Protein AF-A0A956EFW2-F1 (afdb_monomer)

Radius of gyration: 27.72 Å; Cα contacts (8 Å, |Δi|>4): 327; chains: 1; bounding box: 53×32×87 Å

Foldseek 3Di:
DDPFFQWDPDFDDDPRDTDTQGHQWQPDDPQPQLQFPSWTGHRRNDIGHHGRFADAAQKGFHDDSNDTDPIDGNPPFAFQQPPCVHPTFDGPPQAQQDDLVGGDNPHGHWDKAHDDDPDPQWDDPPRIITGPPVDPDDDPDAWRWDAHPVPRDIDGHDPVRDDDDDDPPPPDD

Secondary structure (DSSP, 8-state):
--SSTTB-S--EEETTEEE-PBPPTT-B---S-TTEEEEEE-SSS-EEEEEPP-EETTEEEEEETTEEEEEEEPTTEE-SSS-TTT---EETT-SS-EETTEE-TTT--BEEESS----TTEEE-SS-EEE--S-----SSS---EE-TTT-PEEPPPTT-------------

pLDDT: mean 77.35, std 23.62, range [22.5, 98.25]

Structure (mmCIF, N/CA/C/O backbone):
data_AF-A0A956EFW2-F1
#
_entry.id   AF-A0A956EFW2-F1
#
loop_
_atom_site.group_PDB
_atom_site.id
_atom_site.type_symbol
_atom_site.label_atom_id
_atom_site.label_alt_id
_atom_site.label_comp_id
_atom_site.label_asym_id
_atom_site.label_entity_id
_atom_site.label_seq_id
_atom_site.pdbx_PDB_ins_code
_atom_site.Cartn_x
_atom_site.Cartn_y
_atom_site.Cartn_z
_atom_site.occupancy
_atom_site.B_iso_or_equiv
_atom_site.auth_seq_id
_atom_site.auth_comp_id
_atom_site.auth_asym_id
_atom_site.auth_atom_id
_atom_site.pdbx_PDB_model_num
ATOM 1 N N . MET A 1 1 ? 17.859 3.924 -38.499 1.00 82.38 1 MET A N 1
ATOM 2 C CA . MET A 1 1 ? 17.380 4.556 -37.250 1.00 82.38 1 MET A CA 1
ATOM 3 C C . MET A 1 1 ? 17.809 3.670 -36.093 1.00 82.38 1 MET A C 1
ATOM 5 O O . MET A 1 1 ? 17.805 2.458 -36.302 1.00 82.38 1 MET A O 1
ATOM 9 N N . PRO A 1 2 ? 18.198 4.232 -34.936 1.00 89.94 2 PRO A N 1
ATOM 10 C CA . PRO A 1 2 ? 18.536 3.438 -33.760 1.00 89.94 2 PRO A CA 1
ATOM 11 C C . PRO A 1 2 ? 17.363 2.530 -33.343 1.00 89.94 2 PRO A C 1
ATOM 13 O O . PRO A 1 2 ? 16.217 2.965 -33.474 1.00 89.94 2 PRO A O 1
ATOM 16 N N . PRO A 1 3 ? 17.615 1.303 -32.849 1.00 91.12 3 PRO A N 1
ATOM 17 C CA . PRO A 1 3 ? 16.551 0.367 -32.467 1.00 91.12 3 PRO A CA 1
ATOM 18 C C . PRO A 1 3 ? 15.681 0.818 -31.284 1.00 91.12 3 PRO A C 1
ATOM 20 O O . PRO A 1 3 ? 14.565 0.332 -31.141 1.00 91.12 3 PRO A O 1
ATOM 23 N N . GLY A 1 4 ? 16.173 1.731 -30.441 1.00 92.25 4 GLY A N 1
ATOM 24 C CA . GLY A 1 4 ? 15.464 2.198 -29.251 1.00 92.25 4 GLY A CA 1
ATOM 25 C C . GLY A 1 4 ? 16.178 3.343 -28.533 1.00 92.25 4 GLY A C 1
ATOM 26 O O . GLY A 1 4 ? 17.236 3.808 -28.965 1.00 92.25 4 GLY A O 1
ATOM 27 N N . THR A 1 5 ? 15.598 3.788 -27.418 1.00 95.00 5 THR A N 1
ATOM 28 C CA . THR A 1 5 ? 16.068 4.924 -26.602 1.00 95.00 5 THR A CA 1
ATOM 29 C C . THR A 1 5 ? 17.435 4.680 -25.954 1.00 95.00 5 THR A C 1
ATOM 31 O O . THR A 1 5 ? 18.162 5.642 -25.694 1.00 95.00 5 THR A O 1
ATOM 34 N N . CYS A 1 6 ? 17.831 3.414 -25.787 1.00 97.44 6 CYS A N 1
ATOM 35 C CA . CYS A 1 6 ? 19.124 2.988 -25.242 1.00 97.44 6 CYS A CA 1
ATOM 36 C C . CYS A 1 6 ? 20.220 2.738 -26.286 1.00 97.44 6 CYS A C 1
ATOM 38 O O . CYS A 1 6 ? 21.212 2.075 -25.995 1.00 97.44 6 CYS A O 1
ATOM 40 N N . TYR A 1 7 ? 20.087 3.307 -27.485 1.00 97.06 7 TYR A N 1
ATOM 41 C CA . TYR A 1 7 ? 21.127 3.295 -28.515 1.00 97.06 7 TYR A CA 1
ATOM 42 C C . TYR A 1 7 ? 21.601 4.714 -28.841 1.00 97.06 7 TYR A C 1
ATOM 44 O O . TYR A 1 7 ? 20.849 5.686 -28.726 1.00 97.06 7 TYR A O 1
ATOM 52 N N . SER A 1 8 ? 22.864 4.850 -29.247 1.00 93.94 8 SER A N 1
ATOM 53 C CA . SER A 1 8 ? 23.412 6.127 -29.712 1.00 93.94 8 SER A CA 1
ATOM 54 C C . SER A 1 8 ? 22.669 6.633 -30.952 1.00 93.94 8 SER A C 1
ATOM 56 O O . SER A 1 8 ? 22.297 5.858 -31.834 1.00 93.94 8 SER A O 1
ATOM 58 N N . ALA A 1 9 ? 22.501 7.954 -31.055 1.00 90.31 9 ALA A N 1
ATOM 59 C CA . ALA A 1 9 ? 21.968 8.589 -32.261 1.00 90.31 9 ALA A CA 1
ATOM 60 C C . ALA A 1 9 ? 22.918 8.440 -33.465 1.00 90.31 9 ALA A C 1
ATOM 62 O O . ALA A 1 9 ? 22.476 8.444 -34.614 1.00 90.31 9 ALA A O 1
ATOM 63 N N . GLN A 1 10 ? 24.219 8.301 -33.200 1.00 90.06 10 GLN A N 1
ATOM 64 C CA . GLN A 1 10 ? 25.250 8.083 -34.208 1.00 90.06 10 GLN A CA 1
ATOM 65 C C . GLN A 1 10 ? 25.561 6.590 -34.293 1.00 90.06 10 GLN A C 1
ATOM 67 O O . GLN A 1 10 ? 25.872 5.958 -33.283 1.00 90.06 10 GLN A O 1
ATOM 72 N N . GLY A 1 11 ? 25.463 6.044 -35.502 1.00 89.69 11 GLY A N 1
ATOM 73 C CA . GLY A 1 11 ? 25.794 4.659 -35.815 1.00 89.69 11 GLY A CA 1
ATOM 74 C C . GLY A 1 11 ? 26.649 4.578 -37.071 1.00 89.69 11 GLY A C 1
ATOM 75 O O . GLY A 1 11 ? 26.699 5.523 -37.861 1.00 89.69 11 GLY A O 1
ATOM 76 N N . GLU A 1 12 ? 27.315 3.449 -37.255 1.00 94.12 12 GLU A N 1
ATOM 77 C CA . GLU A 1 12 ? 28.100 3.167 -38.453 1.00 94.12 12 GLU A CA 1
ATOM 78 C C . GLU A 1 12 ? 27.208 2.497 -39.493 1.00 94.12 12 GLU A C 1
ATOM 80 O O . GLU A 1 12 ? 26.549 1.501 -39.198 1.00 94.12 12 GLU A O 1
ATOM 85 N N . CYS A 1 13 ? 27.169 3.052 -40.705 1.00 93.81 13 CYS A N 1
ATOM 86 C CA . CYS A 1 13 ? 26.346 2.538 -41.794 1.00 93.81 13 CYS A CA 1
ATOM 87 C C . CYS A 1 13 ? 27.223 2.035 -42.946 1.00 93.81 13 CYS A C 1
ATOM 89 O O . CYS A 1 13 ? 28.023 2.797 -43.487 1.00 93.81 13 CYS A O 1
ATOM 91 N N . VAL A 1 14 ? 27.032 0.780 -43.356 1.00 94.31 14 VAL A N 1
ATOM 92 C CA . VAL A 1 14 ? 27.707 0.153 -44.503 1.00 94.31 14 VAL A CA 1
ATOM 93 C C . VAL A 1 14 ? 26.650 -0.480 -45.403 1.00 94.31 14 VAL A C 1
ATOM 95 O O . VAL A 1 14 ? 25.793 -1.217 -44.922 1.00 94.31 14 VAL A O 1
ATOM 98 N N . ASP A 1 15 ? 26.667 -0.143 -46.697 1.00 89.94 15 ASP A N 1
ATOM 99 C CA . ASP A 1 15 ? 25.733 -0.654 -47.717 1.00 89.94 15 ASP A CA 1
ATOM 100 C C . ASP A 1 15 ? 24.241 -0.572 -47.325 1.00 89.94 15 ASP A C 1
ATOM 102 O O . ASP A 1 15 ? 23.425 -1.423 -47.672 1.00 89.94 15 ASP A O 1
ATOM 106 N N . GLY A 1 16 ? 23.868 0.477 -46.582 1.00 87.38 16 GLY A N 1
ATOM 107 C CA . GLY A 1 16 ? 22.494 0.715 -46.123 1.00 87.38 16 GLY A CA 1
ATOM 108 C C . GLY A 1 16 ? 22.109 0.014 -44.814 1.00 87.38 16 GLY A C 1
ATOM 109 O O . GLY A 1 16 ? 21.028 0.284 -44.290 1.00 87.38 16 GLY A O 1
ATOM 110 N N . ALA A 1 17 ? 22.982 -0.822 -44.244 1.00 90.94 17 ALA A N 1
ATOM 111 C CA . ALA A 1 17 ? 22.820 -1.392 -42.909 1.00 90.94 17 ALA A CA 1
ATOM 112 C C . ALA A 1 17 ? 23.545 -0.526 -41.871 1.00 90.94 17 ALA A C 1
ATOM 114 O O . ALA A 1 17 ? 24.747 -0.302 -41.986 1.00 90.94 17 ALA A O 1
ATOM 115 N N . CYS A 1 18 ? 22.823 -0.045 -40.856 1.00 92.94 18 CYS A N 1
ATOM 116 C CA . CYS A 1 18 ? 23.386 0.777 -39.783 1.00 92.94 18 CYS A CA 1
ATOM 117 C C . CYS A 1 18 ? 23.439 0.006 -38.460 1.00 92.94 18 CYS A C 1
ATOM 119 O O . CYS A 1 18 ? 22.428 -0.557 -38.036 1.00 92.94 18 CYS A O 1
ATOM 121 N N . VAL A 1 19 ? 24.587 0.041 -37.786 1.00 94.25 19 VAL A N 1
ATOM 122 C CA . VAL A 1 19 ? 24.790 -0.484 -36.431 1.00 94.25 19 VAL A CA 1
ATOM 123 C C . VAL A 1 19 ? 24.950 0.687 -35.470 1.00 94.25 19 VAL A C 1
ATOM 125 O O . VAL A 1 19 ? 25.750 1.590 -35.702 1.00 94.25 19 VAL A O 1
ATOM 128 N N . TYR A 1 20 ? 24.189 0.667 -34.380 1.00 95.31 20 TYR A N 1
ATOM 129 C CA . TYR A 1 20 ? 24.221 1.702 -33.351 1.00 95.31 20 TYR A CA 1
ATOM 130 C C . TYR A 1 20 ? 24.748 1.085 -32.052 1.00 95.31 20 TYR A C 1
ATOM 132 O O . TYR A 1 20 ? 24.221 0.052 -31.636 1.00 95.31 20 TYR A O 1
ATOM 140 N N . PRO A 1 21 ? 25.772 1.666 -31.405 1.00 95.56 21 PRO A N 1
ATOM 141 C CA . PRO A 1 21 ? 26.246 1.168 -30.120 1.00 95.56 21 PRO A CA 1
ATOM 142 C C . PRO A 1 21 ? 25.196 1.419 -29.022 1.00 95.56 21 PRO A C 1
ATOM 144 O O . PRO A 1 21 ? 24.523 2.462 -29.057 1.00 95.56 21 PRO A O 1
ATOM 147 N N . PRO A 1 22 ? 25.039 0.499 -28.052 1.00 97.19 22 PRO A N 1
ATOM 148 C CA . PRO A 1 22 ? 24.200 0.741 -26.888 1.00 97.19 22 PRO A CA 1
ATOM 149 C C . PRO A 1 22 ? 24.778 1.887 -26.049 1.00 97.19 22 PRO A C 1
ATOM 151 O O . PRO A 1 22 ? 25.993 2.097 -25.991 1.00 97.19 22 PRO A O 1
ATOM 154 N N . LYS A 1 23 ? 23.892 2.647 -25.410 1.00 97.12 23 LYS A N 1
ATOM 155 C CA . LYS A 1 23 ? 24.263 3.627 -24.388 1.00 97.12 23 LYS A CA 1
ATOM 156 C C . LYS A 1 23 ? 24.819 2.910 -23.157 1.00 97.12 23 LYS A C 1
ATOM 158 O O . LYS A 1 23 ? 24.562 1.726 -22.958 1.00 97.12 23 LYS A O 1
ATOM 163 N N . GLY A 1 24 ? 25.579 3.634 -22.336 1.00 97.00 24 GLY A N 1
ATOM 164 C CA . GLY A 1 24 ? 26.113 3.100 -21.084 1.00 97.00 24 GLY A CA 1
ATOM 165 C C . GLY A 1 24 ? 25.011 2.686 -20.106 1.00 97.00 24 GLY A C 1
ATOM 166 O O . GLY A 1 24 ? 23.900 3.214 -20.147 1.00 97.00 24 GLY A O 1
ATOM 167 N N . ALA A 1 25 ? 25.325 1.744 -19.216 1.00 97.12 25 ALA A N 1
ATOM 168 C CA . ALA A 1 25 ? 24.412 1.375 -18.142 1.00 97.12 25 ALA A CA 1
ATOM 169 C C . ALA A 1 25 ? 24.174 2.570 -17.200 1.00 97.12 25 ALA A C 1
ATOM 171 O O . ALA A 1 25 ? 25.121 3.283 -16.862 1.00 97.12 25 ALA A O 1
ATOM 172 N N . GLY A 1 26 ? 22.928 2.781 -16.774 1.00 96.06 26 GLY A N 1
ATOM 173 C CA . GLY A 1 26 ? 22.549 3.916 -15.922 1.00 96.06 26 GLY A CA 1
ATOM 174 C C . GLY A 1 26 ? 22.214 5.208 -16.678 1.00 96.06 26 GLY A C 1
ATOM 175 O O . GLY A 1 26 ? 21.784 6.174 -16.054 1.00 96.06 26 GLY A O 1
ATOM 176 N N . GLU A 1 27 ? 22.389 5.246 -18.002 1.00 97.19 27 GLU A N 1
ATOM 177 C CA . GLU A 1 27 ? 21.903 6.357 -18.829 1.00 97.19 27 GLU A CA 1
ATOM 178 C C . GLU A 1 27 ? 20.372 6.397 -18.806 1.00 97.19 27 GLU A C 1
ATOM 180 O O . GLU A 1 27 ? 19.728 5.359 -18.955 1.00 97.19 27 GLU A O 1
ATOM 185 N N . ALA A 1 28 ? 19.792 7.589 -18.648 1.00 96.75 28 ALA A N 1
ATOM 186 C CA . ALA A 1 28 ? 18.343 7.754 -18.580 1.00 96.75 28 ALA A CA 1
ATOM 187 C C . ALA A 1 28 ? 17.662 7.330 -19.891 1.00 96.75 28 ALA A C 1
ATOM 189 O O . ALA A 1 28 ? 18.116 7.666 -20.997 1.00 96.75 28 ALA A O 1
ATOM 190 N N . CYS A 1 29 ? 16.543 6.629 -19.762 1.00 97.19 29 CYS A N 1
ATOM 191 C CA . CYS A 1 29 ? 15.693 6.226 -20.872 1.00 97.19 29 CYS A CA 1
ATOM 192 C C . CYS A 1 29 ? 14.213 6.251 -20.455 1.00 97.19 29 CYS A C 1
ATOM 194 O O . CYS A 1 29 ? 13.877 6.809 -19.418 1.00 97.19 29 CYS A O 1
ATOM 196 N N . ASP A 1 30 ? 13.343 5.748 -21.325 1.00 95.94 30 ASP A N 1
ATOM 197 C CA . ASP A 1 30 ? 11.915 5.536 -21.074 1.00 95.94 30 ASP A CA 1
ATOM 198 C C . ASP A 1 30 ? 11.588 4.181 -21.712 1.00 95.94 30 ASP A C 1
ATOM 200 O O . ASP A 1 30 ? 11.870 3.988 -22.909 1.00 95.94 30 ASP A O 1
ATOM 204 N N . ASP A 1 31 ? 11.137 3.222 -20.904 1.00 95.25 31 ASP A N 1
ATOM 205 C CA . ASP A 1 31 ? 10.796 1.865 -21.347 1.00 95.25 31 ASP A CA 1
ATOM 206 C C . ASP A 1 31 ? 9.350 1.767 -21.873 1.00 95.25 31 ASP A C 1
ATOM 208 O O . ASP A 1 31 ? 8.962 0.750 -22.457 1.00 95.25 31 ASP A O 1
ATOM 212 N N . GLY A 1 32 ? 8.584 2.857 -21.758 1.00 95.19 32 GLY A N 1
ATOM 213 C CA . GLY A 1 32 ? 7.190 2.971 -22.164 1.00 95.19 32 GLY A CA 1
ATOM 214 C C . GLY A 1 32 ? 6.197 2.352 -21.179 1.00 95.19 32 GLY A C 1
ATOM 215 O O . GLY A 1 32 ? 4.988 2.434 -21.424 1.00 95.19 32 GLY A O 1
ATOM 216 N N . ASP A 1 33 ? 6.657 1.745 -20.084 1.00 95.81 33 ASP A N 1
ATOM 217 C CA . ASP A 1 33 ? 5.814 1.242 -19.010 1.00 95.81 33 ASP A CA 1
ATOM 218 C C . ASP A 1 33 ? 5.548 2.365 -18.000 1.00 95.81 33 ASP A C 1
ATOM 220 O O . ASP A 1 33 ? 6.372 2.748 -17.182 1.00 95.81 33 ASP A O 1
ATOM 224 N N . GLY A 1 34 ? 4.322 2.890 -17.984 1.00 96.56 34 GLY A N 1
ATOM 225 C CA . GLY A 1 34 ? 3.954 3.901 -16.992 1.00 96.56 34 GLY A CA 1
ATOM 226 C C . GLY A 1 34 ? 4.075 3.414 -15.538 1.00 96.56 34 GLY A C 1
ATOM 227 O O . GLY A 1 34 ? 3.975 4.230 -14.616 1.00 96.56 34 GLY A O 1
ATOM 228 N N . CYS A 1 35 ? 4.209 2.109 -15.299 1.00 97.62 35 CYS A N 1
ATOM 229 C CA . CYS A 1 35 ? 4.339 1.486 -13.988 1.00 97.62 35 CYS A CA 1
ATOM 230 C C . CYS A 1 35 ? 5.777 1.203 -13.555 1.00 97.62 35 CYS A C 1
ATOM 232 O O . CYS A 1 35 ? 5.968 0.650 -12.467 1.00 97.62 35 CYS A O 1
ATOM 234 N N . THR A 1 36 ? 6.767 1.653 -14.312 1.00 97.12 36 THR A N 1
ATOM 235 C CA . THR A 1 36 ? 8.157 1.766 -13.874 1.00 97.12 36 THR A CA 1
ATOM 236 C C . THR A 1 36 ? 8.488 3.219 -13.510 1.00 97.12 36 THR A C 1
ATOM 238 O O . THR A 1 36 ? 7.734 4.165 -13.772 1.00 97.12 36 THR A O 1
ATOM 241 N N . VAL A 1 37 ? 9.551 3.391 -12.732 1.00 96.38 37 VAL A N 1
ATOM 242 C CA . VAL A 1 37 ? 10.151 4.681 -12.390 1.00 96.38 37 VAL A CA 1
ATOM 243 C C . VAL A 1 37 ? 11.663 4.558 -12.491 1.00 96.38 37 VAL A C 1
ATOM 245 O O . VAL A 1 37 ? 12.216 3.479 -12.271 1.00 96.38 37 VAL A O 1
ATOM 248 N N . GLU A 1 38 ? 12.323 5.691 -12.733 1.00 96.56 38 GLU A N 1
ATOM 249 C CA . GLU A 1 38 ? 13.787 5.766 -12.814 1.00 96.56 38 GLU A CA 1
ATOM 250 C C . GLU A 1 38 ? 14.364 4.817 -13.877 1.00 96.56 38 GLU A C 1
ATOM 252 O O . GLU A 1 38 ? 15.302 4.063 -13.624 1.00 96.56 38 GLU A O 1
ATOM 257 N N . ASP A 1 39 ? 13.784 4.867 -15.075 1.00 98.19 39 ASP A N 1
ATOM 258 C CA . ASP A 1 39 ? 14.187 4.030 -16.198 1.00 98.19 39 ASP A CA 1
ATOM 259 C C . ASP A 1 39 ? 15.622 4.324 -16.633 1.00 98.19 39 ASP A C 1
ATOM 261 O O . ASP A 1 39 ? 16.006 5.461 -16.949 1.00 98.19 39 ASP A O 1
ATOM 265 N N . VAL A 1 40 ? 16.417 3.261 -16.682 1.00 98.25 40 VAL A N 1
ATOM 266 C CA . VAL A 1 40 ? 17.824 3.325 -17.055 1.00 98.25 40 VAL A CA 1
ATOM 267 C C . VAL A 1 40 ? 18.184 2.246 -18.060 1.00 98.25 40 VAL A C 1
ATOM 269 O O . VAL A 1 40 ? 17.640 1.140 -18.071 1.00 98.25 40 VAL A O 1
ATOM 272 N N . CYS A 1 41 ? 19.146 2.571 -18.916 1.00 98.00 41 CYS A N 1
ATOM 273 C CA . CYS A 1 41 ? 19.705 1.611 -19.847 1.00 98.00 41 CYS A CA 1
ATOM 274 C C . CYS A 1 41 ? 20.505 0.535 -19.105 1.00 98.00 41 CYS A C 1
ATOM 276 O O . CYS A 1 41 ? 21.222 0.824 -18.144 1.00 98.00 41 CYS A O 1
ATOM 278 N N . ASP A 1 42 ? 20.454 -0.697 -19.606 1.00 97.06 42 ASP A N 1
ATOM 279 C CA . ASP A 1 42 ? 21.195 -1.848 -19.072 1.00 97.06 42 ASP A CA 1
ATOM 280 C C . ASP A 1 42 ? 22.633 -1.975 -19.621 1.00 97.06 42 ASP A C 1
ATOM 282 O O . ASP A 1 42 ? 23.393 -2.850 -19.205 1.00 97.06 42 ASP A O 1
ATOM 286 N N . GLY A 1 43 ? 23.027 -1.108 -20.561 1.00 96.75 43 GLY A N 1
ATOM 287 C CA . GLY A 1 43 ? 24.314 -1.179 -21.263 1.00 96.75 43 GLY A CA 1
ATOM 288 C C . GLY A 1 43 ? 24.340 -2.124 -22.473 1.00 96.75 43 GLY A C 1
ATOM 289 O O . GLY A 1 43 ? 25.335 -2.169 -23.196 1.00 96.75 43 GLY A O 1
ATOM 290 N N . ALA A 1 44 ? 23.259 -2.862 -22.721 1.00 96.44 44 ALA A N 1
ATOM 291 C CA . ALA A 1 44 ? 23.078 -3.801 -23.828 1.00 96.44 44 ALA A CA 1
ATOM 292 C C . ALA A 1 44 ? 21.972 -3.368 -24.812 1.00 96.44 44 ALA A C 1
ATOM 294 O O . ALA A 1 44 ? 21.757 -4.026 -25.831 1.00 96.44 44 ALA A O 1
ATOM 295 N N . GLY A 1 45 ? 21.321 -2.233 -24.549 1.00 95.94 45 GLY A N 1
ATOM 296 C CA . GLY A 1 45 ? 20.276 -1.651 -25.394 1.00 95.94 45 GLY A CA 1
ATOM 297 C C . GLY A 1 45 ? 18.861 -1.853 -24.852 1.00 95.94 45 GLY A C 1
ATOM 298 O O . GLY A 1 45 ? 17.917 -1.355 -25.466 1.00 95.94 45 GLY A O 1
ATOM 299 N N . GLY A 1 46 ? 18.711 -2.534 -23.712 1.00 96.88 46 GLY A N 1
ATOM 300 C CA . GLY A 1 46 ? 17.471 -2.597 -22.949 1.00 96.88 46 GLY A CA 1
ATOM 301 C C . GLY A 1 46 ? 17.281 -1.344 -22.098 1.00 96.88 46 GLY A C 1
ATOM 302 O O . GLY A 1 46 ? 18.248 -0.770 -21.597 1.00 96.88 46 GLY A O 1
ATOM 303 N N . CYS A 1 47 ? 16.026 -0.930 -21.954 1.00 98.06 47 CYS A N 1
ATOM 304 C CA . CYS A 1 47 ? 15.590 0.110 -21.030 1.00 98.06 47 CYS A CA 1
ATOM 305 C C . CYS A 1 47 ? 14.640 -0.528 -20.018 1.00 98.06 47 CYS A C 1
ATOM 307 O O . CYS A 1 47 ? 13.790 -1.326 -20.419 1.00 98.06 47 CYS A O 1
ATOM 309 N N . GLY A 1 48 ? 14.800 -0.210 -18.737 1.00 97.00 48 GLY A N 1
ATOM 310 C CA . GLY A 1 48 ? 13.893 -0.673 -17.695 1.00 97.00 48 GLY A CA 1
ATOM 311 C C . GLY A 1 48 ? 14.036 0.134 -16.412 1.00 97.00 48 GLY A C 1
ATOM 312 O O . GLY A 1 48 ? 15.122 0.639 -16.117 1.00 97.00 48 GLY A O 1
ATOM 313 N N . GLY A 1 49 ? 12.954 0.226 -15.645 1.00 96.38 49 GLY A N 1
ATOM 314 C CA . GLY A 1 49 ? 12.938 0.897 -14.344 1.00 96.38 49 GLY A CA 1
ATOM 315 C C . GLY A 1 49 ? 12.542 0.007 -13.167 1.00 96.38 49 GLY A C 1
ATOM 316 O O . GLY A 1 49 ? 12.296 -1.199 -13.281 1.00 96.38 49 GLY A O 1
ATOM 317 N N . ALA A 1 50 ? 12.479 0.624 -11.990 1.00 96.69 50 ALA A N 1
ATOM 318 C CA . ALA A 1 50 ? 11.957 -0.001 -10.782 1.00 96.69 50 ALA A CA 1
ATOM 319 C C . ALA A 1 50 ? 10.424 0.053 -10.767 1.00 96.69 50 ALA A C 1
ATOM 321 O O . ALA A 1 50 ? 9.826 1.043 -11.175 1.00 96.69 50 ALA A O 1
ATOM 322 N N . ALA A 1 51 ? 9.767 -0.983 -10.241 1.00 96.19 51 ALA A N 1
ATOM 323 C CA . ALA A 1 51 ? 8.310 -1.000 -10.149 1.00 96.19 51 ALA A CA 1
ATOM 324 C C . ALA A 1 51 ? 7.781 0.157 -9.280 1.00 96.19 51 ALA A C 1
ATOM 326 O O . ALA A 1 51 ? 8.191 0.344 -8.127 1.00 96.19 51 ALA A O 1
ATOM 327 N N . LYS A 1 52 ? 6.809 0.902 -9.810 1.00 96.12 52 LYS A N 1
ATOM 328 C CA . LYS A 1 52 ? 6.118 1.979 -9.102 1.00 96.12 52 LYS A CA 1
ATOM 329 C C . LYS A 1 52 ? 5.405 1.419 -7.872 1.00 96.12 52 LYS A C 1
ATOM 331 O O . LYS A 1 52 ? 4.512 0.578 -7.969 1.00 96.12 52 LYS A O 1
ATOM 336 N N . THR A 1 53 ? 5.785 1.916 -6.699 1.00 95.75 53 THR A N 1
ATOM 337 C CA . THR A 1 53 ? 5.172 1.510 -5.430 1.00 95.75 53 THR A CA 1
ATOM 338 C C . THR A 1 53 ? 3.916 2.333 -5.154 1.00 95.75 53 THR A C 1
ATOM 340 O O . THR A 1 53 ? 3.955 3.561 -5.166 1.00 95.75 53 THR A O 1
ATOM 343 N N . CYS A 1 54 ? 2.809 1.649 -4.860 1.00 96.38 54 CYS A N 1
ATOM 344 C CA . CYS A 1 54 ? 1.524 2.263 -4.538 1.00 96.38 54 CYS A CA 1
ATOM 345 C C . CYS A 1 54 ? 1.142 1.955 -3.086 1.00 96.38 54 CYS A C 1
ATOM 347 O O . CYS A 1 54 ? 0.692 0.850 -2.771 1.00 96.38 54 CYS A O 1
ATOM 349 N N . SER A 1 55 ? 1.308 2.934 -2.199 1.00 96.19 55 SER A N 1
ATOM 350 C CA . SER A 1 55 ? 0.992 2.806 -0.775 1.00 96.19 55 SER A CA 1
ATOM 351 C C . SER A 1 55 ? 0.194 3.998 -0.255 1.00 96.19 55 SER A C 1
ATOM 353 O O . SER A 1 55 ? 0.290 5.117 -0.759 1.00 96.19 55 SER A O 1
ATOM 355 N N . LYS A 1 56 ? -0.614 3.722 0.765 1.00 96.38 56 LYS A N 1
ATOM 356 C CA . LYS A 1 56 ? -1.381 4.678 1.571 1.00 96.38 56 LYS A CA 1
ATOM 357 C C . LYS A 1 56 ? -1.343 4.224 3.033 1.00 96.38 56 LYS A C 1
ATOM 359 O O . LYS A 1 56 ? -0.905 3.095 3.282 1.00 96.38 56 LYS A O 1
ATOM 364 N N . PRO A 1 57 ? -1.782 5.043 4.006 1.00 96.69 57 PRO A N 1
ATOM 365 C CA . PRO A 1 57 ? -1.888 4.597 5.391 1.00 96.69 57 PRO A CA 1
ATOM 366 C C . PRO A 1 57 ? -2.663 3.277 5.480 1.00 96.69 57 PRO A C 1
ATOM 368 O O . PRO A 1 57 ? -3.826 3.199 5.102 1.00 96.69 57 PRO A O 1
ATOM 371 N N . HIS A 1 58 ? -1.965 2.216 5.890 1.00 96.19 58 HIS A N 1
ATOM 372 C CA . HIS A 1 58 ? -2.498 0.858 6.051 1.00 96.19 58 HIS A CA 1
ATOM 373 C C . HIS A 1 58 ? -3.196 0.244 4.822 1.00 96.19 58 HIS A C 1
ATOM 375 O O . HIS A 1 58 ? -3.972 -0.706 4.945 1.00 96.19 58 HIS A O 1
ATOM 381 N N . ALA A 1 59 ? -2.882 0.732 3.622 1.00 97.69 59 ALA A N 1
ATOM 382 C CA . ALA A 1 59 ? -3.439 0.242 2.370 1.00 97.69 59 ALA A CA 1
ATOM 383 C C . ALA A 1 59 ? -2.355 0.096 1.295 1.00 97.69 59 ALA A C 1
ATOM 385 O O . ALA A 1 59 ? -1.359 0.822 1.255 1.00 97.69 59 ALA A O 1
ATOM 386 N N . THR A 1 60 ? -2.563 -0.867 0.401 1.00 97.31 60 THR A N 1
ATOM 387 C CA . THR A 1 60 ? -1.686 -1.137 -0.747 1.00 97.31 60 THR A CA 1
ATOM 388 C C . THR A 1 60 ? -2.488 -1.061 -2.032 1.00 97.31 60 THR A C 1
ATOM 390 O O . THR A 1 60 ? -3.672 -1.400 -2.053 1.00 97.31 60 THR A O 1
ATOM 393 N N . GLY A 1 61 ? -1.846 -0.593 -3.095 1.00 96.38 61 GLY A N 1
ATOM 394 C CA . GLY A 1 61 ? -2.412 -0.539 -4.436 1.00 96.38 61 GLY A CA 1
ATOM 395 C C . GLY A 1 61 ? -1.523 -1.260 -5.436 1.00 96.38 61 GLY A C 1
ATOM 396 O O . GLY A 1 61 ? -0.409 -1.685 -5.128 1.00 96.38 61 GLY A O 1
ATOM 397 N N . THR A 1 62 ? -2.016 -1.391 -6.655 1.00 96.06 62 THR A N 1
ATOM 398 C CA . THR A 1 62 ? -1.252 -1.881 -7.802 1.00 96.06 62 THR A CA 1
ATOM 399 C C . THR A 1 62 ? -1.228 -0.790 -8.858 1.00 96.06 62 THR A C 1
ATOM 401 O O . THR A 1 62 ? -2.210 -0.065 -9.033 1.00 96.06 62 THR A O 1
ATOM 404 N N . CYS A 1 63 ? -0.092 -0.631 -9.530 1.00 97.31 63 CYS A N 1
ATOM 405 C CA . CYS A 1 63 ? -0.029 0.270 -10.665 1.00 97.31 63 CYS A CA 1
ATOM 406 C C . CYS A 1 63 ? -0.739 -0.366 -11.867 1.00 97.31 63 CYS A C 1
ATOM 408 O O . CYS A 1 63 ? -0.480 -1.521 -12.200 1.00 97.31 63 CYS A O 1
ATOM 410 N N . VAL A 1 64 ? -1.639 0.387 -12.493 1.00 95.38 64 VAL A N 1
ATOM 411 C CA . VAL A 1 64 ? -2.364 0.008 -13.709 1.00 95.38 64 VAL A CA 1
ATOM 412 C C . VAL A 1 64 ? -2.350 1.216 -14.639 1.00 95.38 64 VAL A C 1
ATOM 414 O O . VAL A 1 64 ? -2.691 2.319 -14.211 1.00 95.38 64 VAL A O 1
ATOM 417 N N . ASP A 1 65 ? -1.914 1.023 -15.885 1.00 93.31 65 ASP A N 1
ATOM 418 C CA . ASP A 1 65 ? -1.822 2.076 -16.911 1.00 93.31 65 ASP A CA 1
ATOM 419 C C . ASP A 1 65 ? -1.088 3.345 -16.426 1.00 93.31 65 ASP A C 1
ATOM 421 O O . ASP A 1 65 ? -1.472 4.480 -16.703 1.00 93.31 65 ASP A O 1
ATOM 425 N N . GLY A 1 66 ? -0.030 3.147 -15.637 1.00 95.38 66 GLY A N 1
ATOM 426 C CA . GLY A 1 66 ? 0.814 4.206 -15.089 1.00 95.38 66 GLY A CA 1
ATOM 427 C C . GLY A 1 66 ? 0.262 4.969 -13.885 1.00 95.38 66 GLY A C 1
ATOM 428 O O . GLY A 1 66 ? 0.944 5.855 -13.353 1.00 95.38 66 GLY A O 1
ATOM 429 N N . ALA A 1 67 ? -0.918 4.599 -13.390 1.00 95.69 67 ALA A N 1
ATOM 430 C CA . ALA A 1 67 ? -1.532 5.181 -12.205 1.00 95.69 67 ALA A CA 1
ATOM 431 C C . ALA A 1 67 ? -1.673 4.157 -11.073 1.00 95.69 67 ALA A C 1
ATOM 433 O O . ALA A 1 67 ? -1.948 2.980 -11.292 1.00 95.69 67 ALA A O 1
ATOM 434 N N . CYS A 1 68 ? -1.526 4.614 -9.828 1.00 96.31 68 CYS A N 1
ATOM 435 C CA . CYS A 1 68 ? -1.809 3.771 -8.672 1.00 96.31 68 CYS A CA 1
ATOM 436 C C . CYS A 1 68 ? -3.320 3.584 -8.487 1.00 96.31 68 CYS A C 1
ATOM 438 O O . CYS A 1 68 ? -4.055 4.547 -8.256 1.00 96.31 68 CYS A O 1
ATOM 440 N N . GLY A 1 69 ? -3.768 2.332 -8.538 1.00 94.31 69 GLY A N 1
ATOM 441 C CA . GLY A 1 69 ? -5.164 1.938 -8.400 1.00 94.31 69 GLY A CA 1
ATOM 442 C C . GLY A 1 69 ? -5.315 0.613 -7.660 1.00 94.31 69 GLY A C 1
ATOM 443 O O . GLY A 1 69 ? -4.409 0.170 -6.956 1.00 94.31 69 GLY A O 1
ATOM 444 N N . GLN A 1 70 ? -6.491 -0.008 -7.804 1.00 94.44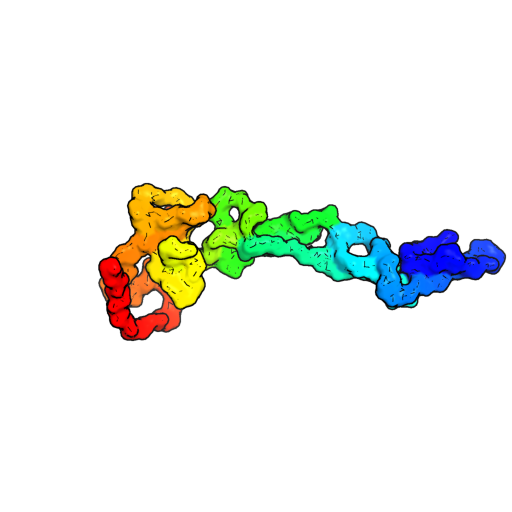 70 GLN A N 1
ATOM 445 C CA . GLN A 1 70 ? -6.810 -1.312 -7.199 1.00 94.44 70 GLN A CA 1
ATOM 446 C C . GLN A 1 70 ? -6.454 -1.382 -5.705 1.00 94.44 70 GLN A C 1
ATOM 448 O O . GLN A 1 70 ? -5.848 -2.338 -5.221 1.00 94.44 70 GLN A O 1
ATOM 453 N N . TRP A 1 71 ? -6.800 -0.313 -4.991 1.00 96.31 71 TRP A N 1
ATOM 454 C CA . TRP A 1 71 ? -6.482 -0.151 -3.584 1.00 96.31 71 TRP A CA 1
ATOM 455 C C . TRP A 1 71 ? -7.217 -1.171 -2.718 1.00 96.31 71 TRP A C 1
ATOM 457 O O . TRP A 1 71 ? -8.384 -1.485 -2.953 1.00 96.31 71 TRP A O 1
ATOM 467 N N . LYS A 1 72 ? -6.528 -1.658 -1.689 1.00 95.75 72 LYS A N 1
ATOM 468 C CA . LYS A 1 72 ? -7.087 -2.521 -0.652 1.00 95.75 72 LYS A CA 1
ATOM 469 C C . LYS A 1 72 ? -6.412 -2.260 0.686 1.00 95.75 72 LYS A C 1
ATOM 471 O O . LYS A 1 72 ? -5.201 -2.013 0.736 1.00 95.75 72 LYS A O 1
ATOM 476 N N . CYS A 1 73 ? -7.174 -2.396 1.765 1.00 97.12 73 CYS A N 1
ATOM 477 C CA . CYS A 1 73 ? -6.598 -2.414 3.101 1.00 97.12 73 CYS A CA 1
ATOM 478 C C . CYS A 1 73 ? -5.623 -3.581 3.250 1.00 97.12 73 CYS A C 1
ATOM 480 O O . CYS A 1 73 ? -5.867 -4.698 2.779 1.00 97.12 73 CYS A O 1
ATOM 482 N N . VAL A 1 74 ? -4.507 -3.317 3.918 1.00 96.31 74 VAL A N 1
ATOM 483 C CA . VAL A 1 74 ? -3.599 -4.361 4.381 1.00 96.31 74 VAL A CA 1
ATOM 484 C C . VAL A 1 74 ? -4.241 -4.997 5.604 1.00 96.31 74 VAL A C 1
ATOM 486 O O . VAL A 1 74 ? -4.607 -4.291 6.532 1.00 96.31 74 VAL A O 1
ATOM 489 N N . ALA A 1 75 ? -4.382 -6.321 5.638 1.00 91.56 75 ALA A N 1
ATOM 490 C CA . ALA A 1 75 ? -4.920 -6.987 6.822 1.00 91.56 75 ALA A CA 1
ATOM 491 C C . ALA A 1 75 ? -4.052 -6.670 8.066 1.00 91.56 75 ALA A C 1
ATOM 493 O O . ALA A 1 75 ? -2.824 -6.698 7.956 1.00 91.56 75 ALA A O 1
ATOM 494 N N . PRO A 1 76 ? -4.646 -6.379 9.240 1.00 89.62 76 PRO A N 1
ATOM 495 C CA . PRO A 1 76 ? -6.067 -6.507 9.582 1.00 89.62 76 PRO A CA 1
ATOM 496 C C . PRO A 1 76 ? -6.895 -5.215 9.422 1.00 89.62 76 PRO A C 1
ATOM 498 O O . PRO A 1 76 ? -7.957 -5.098 10.025 1.00 89.62 76 PRO A O 1
ATOM 501 N N . TRP A 1 77 ? -6.427 -4.223 8.670 1.00 93.25 77 TRP A N 1
ATOM 502 C CA . TRP A 1 77 ? -7.051 -2.903 8.619 1.00 93.25 77 TRP A CA 1
ATOM 503 C C . TRP A 1 77 ? -8.365 -2.873 7.835 1.00 93.25 77 TRP A C 1
ATOM 505 O O . TRP A 1 77 ? -8.564 -3.645 6.894 1.00 93.25 77 TRP A O 1
ATOM 515 N N . LYS A 1 78 ? -9.252 -1.955 8.220 1.00 92.81 78 LYS A N 1
ATOM 516 C CA . LYS A 1 78 ? -10.556 -1.711 7.600 1.00 92.81 78 LYS A CA 1
ATOM 517 C C . LYS A 1 78 ? -10.736 -0.229 7.304 1.00 92.81 78 LYS A C 1
ATOM 519 O O . LYS A 1 78 ? -10.410 0.602 8.145 1.00 92.81 78 LYS A O 1
ATOM 524 N N . ASP A 1 79 ? -11.270 0.031 6.117 1.00 94.31 79 ASP A N 1
ATOM 525 C CA . ASP A 1 79 ? -11.743 1.336 5.667 1.00 94.31 79 ASP A CA 1
ATOM 526 C C . ASP A 1 79 ? -13.112 1.612 6.324 1.00 94.31 79 ASP A C 1
ATOM 528 O O . ASP A 1 79 ? -14.070 0.847 6.143 1.00 94.31 79 ASP A O 1
ATOM 532 N N . CYS A 1 80 ? -13.171 2.625 7.183 1.00 90.69 80 CYS A N 1
ATOM 533 C CA . CYS A 1 80 ? -14.323 2.970 8.006 1.00 90.69 80 CYS A CA 1
ATOM 534 C C . CYS A 1 80 ? -15.220 4.038 7.383 1.00 90.69 80 CYS A C 1
ATOM 536 O O . CYS A 1 80 ? -16.427 4.020 7.650 1.00 90.69 80 CYS A O 1
ATOM 538 N N . ASP A 1 81 ? -14.660 4.963 6.606 1.00 92.38 81 ASP A N 1
ATOM 539 C CA . ASP A 1 81 ? -15.397 6.070 5.989 1.00 92.38 81 ASP A CA 1
ATOM 540 C C . ASP A 1 81 ? -15.694 5.833 4.496 1.00 92.38 81 ASP A C 1
ATOM 542 O O . ASP A 1 81 ? -16.515 6.540 3.908 1.00 92.38 81 ASP A O 1
ATOM 546 N N . GLY A 1 82 ? -15.114 4.784 3.911 1.00 92.38 82 GLY A N 1
ATOM 547 C CA . GLY A 1 82 ? -15.233 4.431 2.502 1.00 92.38 82 GLY A CA 1
ATOM 548 C C . GLY A 1 82 ? -14.331 5.266 1.594 1.00 92.38 82 GLY A C 1
ATOM 549 O O . GLY A 1 82 ? -14.471 5.180 0.369 1.00 92.38 82 GLY A O 1
ATOM 550 N N . ASP A 1 83 ? -13.449 6.090 2.159 1.00 94.38 83 ASP A N 1
ATOM 551 C CA . ASP A 1 83 ? -12.485 6.905 1.438 1.00 94.38 83 ASP A CA 1
ATOM 552 C C . ASP A 1 83 ? -11.084 6.302 1.526 1.00 94.38 83 ASP A C 1
ATOM 554 O O . ASP A 1 83 ? -10.159 6.831 2.145 1.00 94.38 83 ASP A O 1
ATOM 558 N N . ILE A 1 84 ? -10.869 5.268 0.711 1.00 93.94 84 ILE A N 1
ATOM 559 C CA . ILE A 1 84 ? -9.542 4.696 0.463 1.00 93.94 84 ILE A CA 1
ATOM 560 C C . ILE A 1 84 ? -8.505 5.738 -0.003 1.00 93.94 84 ILE A C 1
ATOM 562 O O . ILE A 1 84 ? -7.319 5.424 -0.117 1.00 93.94 84 ILE A O 1
ATOM 566 N N . GLY A 1 85 ? -8.920 6.964 -0.354 1.00 93.94 85 GLY A N 1
ATOM 567 C CA . GLY A 1 85 ? -8.109 8.168 -0.518 1.00 93.94 85 GLY A CA 1
ATOM 568 C C . GLY A 1 85 ? -7.151 8.415 0.640 1.00 93.94 85 GLY A C 1
ATOM 569 O O . GLY A 1 85 ? -5.964 8.642 0.384 1.00 93.94 85 GLY A O 1
ATOM 570 N N . ASN A 1 86 ? -7.659 8.324 1.867 1.00 93.75 86 ASN A N 1
ATOM 571 C CA . ASN A 1 86 ? -6.953 8.673 3.095 1.00 93.75 86 ASN A CA 1
ATOM 572 C C . ASN A 1 86 ? -6.341 7.455 3.824 1.00 93.75 86 ASN A C 1
ATOM 574 O O . ASN A 1 86 ? -5.429 7.640 4.630 1.00 93.75 86 ASN A O 1
ATOM 578 N N . GLY A 1 87 ? -6.718 6.231 3.449 1.00 95.69 87 GLY A N 1
ATOM 579 C CA . GLY A 1 87 ? -6.113 5.000 3.949 1.00 95.69 87 GLY A CA 1
ATOM 580 C C . GLY A 1 87 ? -7.153 4.015 4.461 1.00 95.69 87 GLY A C 1
ATOM 581 O O . GLY A 1 87 ? -8.255 3.958 3.937 1.00 95.69 87 GLY A O 1
ATOM 582 N N . CYS A 1 88 ? -6.738 3.176 5.409 1.00 97.19 88 CYS A N 1
ATOM 583 C CA . CYS A 1 88 ? -7.641 2.373 6.223 1.00 97.19 88 CYS A CA 1
ATOM 584 C C . CYS A 1 88 ? -7.393 2.687 7.700 1.00 97.19 88 CYS A C 1
ATOM 586 O O . CYS A 1 88 ? -6.242 2.802 8.144 1.00 97.19 88 CYS A O 1
ATOM 588 N N . GLU A 1 89 ? -8.469 2.811 8.467 1.00 95.06 89 GLU A N 1
ATOM 589 C CA . GLU A 1 89 ? -8.463 3.618 9.686 1.00 95.06 89 GLU A CA 1
ATOM 590 C C . GLU A 1 89 ? -8.200 2.802 10.924 1.00 95.06 89 GLU A C 1
ATOM 592 O O . GLU A 1 89 ? -7.540 3.308 11.821 1.00 95.06 89 GLU A O 1
ATOM 597 N N . ILE A 1 90 ? -8.734 1.579 11.002 1.00 89.69 90 ILE A N 1
ATOM 598 C CA . ILE A 1 90 ? -8.653 0.763 12.217 1.00 89.69 90 ILE A CA 1
ATOM 599 C C . ILE A 1 90 ? -8.212 -0.668 11.924 1.00 89.69 90 ILE A C 1
ATOM 601 O O . ILE A 1 90 ? -8.624 -1.243 10.912 1.00 89.69 90 ILE A O 1
ATOM 605 N N . PRO A 1 91 ? -7.446 -1.296 12.828 1.00 87.44 91 PRO A N 1
ATOM 606 C CA . PRO A 1 91 ? -7.215 -2.730 12.795 1.00 87.44 91 PRO A CA 1
ATOM 607 C C . PRO A 1 91 ? -8.447 -3.489 13.318 1.00 87.44 91 PRO A C 1
ATOM 609 O O . PRO A 1 91 ? -8.962 -3.211 14.400 1.00 87.44 91 PRO A O 1
ATOM 612 N N . VAL A 1 92 ? -8.918 -4.487 12.572 1.00 80.00 92 VAL A N 1
ATOM 613 C CA . VAL A 1 92 ? -10.041 -5.353 12.960 1.00 80.00 92 VAL A CA 1
ATOM 614 C C . VAL A 1 92 ? -9.539 -6.552 13.755 1.00 80.00 92 VAL A C 1
ATOM 616 O O . VAL A 1 92 ? -8.535 -7.171 13.413 1.00 80.00 92 VAL A O 1
ATOM 619 N N . GLY A 1 93 ? -10.262 -6.914 14.816 1.00 72.25 93 GLY A N 1
ATOM 620 C CA . GLY A 1 93 ? -9.937 -8.088 15.632 1.00 72.25 93 GLY A CA 1
ATOM 621 C C . GLY A 1 93 ? -8.697 -7.918 16.510 1.00 72.25 93 GLY A C 1
ATOM 622 O O . GLY A 1 93 ? -8.217 -8.898 17.074 1.00 72.25 93 GLY A O 1
ATOM 623 N N . VAL A 1 94 ? -8.187 -6.690 16.643 1.00 72.88 94 VAL A N 1
ATOM 624 C CA . VAL A 1 94 ? -7.088 -6.369 17.549 1.00 72.88 94 VAL A CA 1
ATOM 625 C C . VAL A 1 94 ? -7.667 -5.605 18.752 1.00 72.88 94 VAL A C 1
ATOM 627 O O . VAL A 1 94 ? -8.219 -4.519 18.569 1.00 72.88 94 VAL A O 1
ATOM 630 N N . PRO A 1 95 ? -7.614 -6.165 19.975 1.00 66.44 95 PRO A N 1
ATOM 631 C CA . PRO A 1 95 ? -8.182 -5.528 21.160 1.00 66.44 95 PRO A CA 1
ATOM 632 C C . PRO A 1 95 ? -7.277 -4.407 21.676 1.00 66.44 95 PRO A C 1
ATOM 634 O O . PRO A 1 95 ? -6.066 -4.434 21.443 1.00 66.44 95 PRO A O 1
ATOM 637 N N . ASN A 1 96 ? -7.844 -3.480 22.457 1.00 70.00 96 ASN A N 1
ATOM 638 C CA . ASN A 1 96 ? -7.063 -2.511 23.237 1.00 70.00 96 ASN A CA 1
ATOM 639 C C . ASN A 1 96 ? -6.134 -1.655 22.357 1.00 70.00 96 ASN A C 1
ATOM 641 O O . ASN A 1 96 ? -4.940 -1.535 22.615 1.00 70.00 96 ASN A O 1
ATOM 645 N N . GLN A 1 97 ? -6.678 -1.122 21.262 1.00 79.00 97 GLN A N 1
ATOM 646 C CA . GLN A 1 97 ? -5.894 -0.453 20.218 1.00 79.00 97 GLN A CA 1
ATOM 647 C C . GLN A 1 97 ? -6.075 1.054 20.182 1.00 79.00 97 GLN A C 1
ATOM 649 O O . GLN A 1 97 ? -5.479 1.684 19.317 1.00 79.00 97 GLN A O 1
ATOM 654 N N . CYS A 1 98 ? -6.895 1.636 21.056 1.00 83.38 98 CYS A N 1
ATOM 655 C CA . CYS A 1 98 ? -6.944 3.084 21.186 1.00 83.38 98 CYS A CA 1
ATOM 656 C C . CYS A 1 98 ? -7.163 3.576 22.612 1.00 83.38 98 CYS A C 1
ATOM 658 O O . CYS A 1 98 ? -7.408 2.802 23.541 1.00 83.38 98 CYS A O 1
ATOM 660 N N . ASP A 1 99 ? -7.067 4.890 22.767 1.00 84.00 99 ASP A N 1
ATOM 661 C CA . ASP A 1 99 ? -7.457 5.656 23.941 1.00 84.00 99 ASP A CA 1
ATOM 662 C C . ASP A 1 99 ? -7.978 7.050 23.524 1.00 84.00 99 ASP A C 1
ATOM 664 O O . ASP A 1 99 ? -8.332 7.283 22.363 1.00 84.00 99 ASP A O 1
ATOM 668 N N . ALA A 1 100 ? -8.035 7.994 24.469 1.00 84.31 100 ALA A N 1
ATOM 669 C CA . ALA A 1 100 ? -8.454 9.374 24.218 1.00 84.31 100 ALA A CA 1
ATOM 670 C C . ALA A 1 100 ? -7.583 10.120 23.188 1.00 84.31 100 ALA A C 1
ATOM 672 O O . ALA A 1 100 ? -8.022 11.132 22.643 1.00 84.31 100 ALA A O 1
ATOM 673 N N . GLY A 1 101 ? -6.365 9.641 22.924 1.00 87.88 101 GLY A N 1
ATOM 674 C CA . GLY A 1 101 ? -5.427 10.164 21.935 1.00 87.88 101 GLY A CA 1
ATOM 675 C C . GLY A 1 101 ? -5.514 9.502 20.557 1.00 87.88 101 GLY A C 1
ATOM 676 O O . GLY A 1 101 ? -4.832 9.958 19.641 1.00 87.88 101 GLY A O 1
ATOM 677 N N . GLY A 1 102 ? -6.350 8.476 20.380 1.00 89.38 102 GLY A N 1
ATOM 678 C CA . GLY A 1 102 ? -6.520 7.749 19.119 1.00 89.38 102 GLY A CA 1
ATOM 679 C C . GLY A 1 102 ? -5.863 6.375 19.158 1.00 89.38 102 GLY A C 1
ATOM 680 O O . GLY A 1 102 ? -5.711 5.789 20.228 1.00 89.38 102 GLY A O 1
ATOM 681 N N . LEU A 1 103 ? -5.514 5.831 17.989 1.00 89.25 103 LEU A N 1
ATOM 682 C CA . LEU A 1 103 ? -4.905 4.504 17.901 1.00 89.25 103 LEU A CA 1
ATOM 683 C C . LEU A 1 103 ? -3.527 4.433 18.578 1.00 89.25 103 LEU A C 1
ATOM 685 O O . LEU A 1 103 ? -2.619 5.205 18.273 1.00 89.25 103 LEU A O 1
ATOM 689 N N . ASN A 1 104 ? -3.348 3.442 19.445 1.00 84.00 104 ASN A N 1
ATOM 690 C CA . ASN A 1 104 ? -2.122 3.154 20.171 1.00 84.00 104 ASN A CA 1
ATOM 691 C C . ASN A 1 104 ? -1.959 1.634 20.388 1.00 84.00 104 ASN A C 1
ATOM 693 O O . ASN A 1 104 ? -2.418 1.032 21.357 1.00 84.00 104 ASN A O 1
ATOM 697 N N . SER A 1 105 ? -1.206 0.994 19.499 1.00 74.94 105 SER A N 1
ATOM 698 C CA . SER A 1 105 ? -1.079 -0.470 19.460 1.00 74.94 105 SER A CA 1
ATOM 699 C C . SER A 1 105 ? -0.460 -1.131 20.700 1.00 74.94 105 SER A C 1
ATOM 701 O O . SER A 1 105 ? -0.474 -2.355 20.807 1.00 74.94 105 SER A O 1
ATOM 703 N N . SER A 1 106 ? 0.107 -0.344 21.616 1.00 70.94 106 SER A N 1
ATOM 704 C CA . SER A 1 106 ? 0.906 -0.830 22.750 1.00 70.94 106 SER A CA 1
ATOM 705 C C . SER A 1 106 ? 0.380 -0.398 24.123 1.00 70.94 106 SER A C 1
ATOM 707 O O . SER A 1 106 ? 0.913 -0.838 25.139 1.00 70.94 106 SER A O 1
ATOM 709 N N . SER A 1 107 ? -0.609 0.495 24.176 1.00 69.56 107 SER A N 1
ATOM 710 C CA . SER A 1 107 ? -1.076 1.107 25.431 1.00 69.56 107 SER A CA 1
ATOM 711 C C . SER A 1 107 ? -2.569 1.414 25.455 1.00 69.56 107 SER A C 1
ATOM 713 O O . SER A 1 107 ? -3.044 2.003 26.425 1.00 69.56 107 SER A O 1
ATOM 715 N N . GLY A 1 108 ? -3.298 1.059 24.398 1.00 72.06 108 GLY A N 1
ATOM 716 C CA . GLY A 1 108 ? -4.731 1.279 24.338 1.00 72.06 108 GLY A CA 1
ATOM 717 C C . GLY A 1 108 ? -5.444 0.466 25.384 1.00 72.06 108 GLY A C 1
ATOM 718 O O . GLY A 1 108 ? -5.037 -0.642 25.707 1.00 72.06 108 GLY A O 1
ATOM 719 N N . CYS A 1 109 ? -6.526 1.019 25.905 1.00 72.38 109 CYS A N 1
ATOM 720 C CA . CYS A 1 109 ? -7.479 0.279 26.728 1.00 72.38 109 CYS A CA 1
ATOM 721 C C . CYS A 1 109 ? -8.889 0.341 26.126 1.00 72.38 109 CYS A C 1
ATOM 723 O O . CYS A 1 109 ? -9.818 -0.247 26.672 1.00 72.38 109 CYS A O 1
ATOM 725 N N . TRP A 1 110 ? -9.061 1.071 25.020 1.00 76.12 110 TRP A N 1
ATOM 726 C CA . TRP A 1 110 ? -10.329 1.290 24.336 1.00 76.12 110 TRP A CA 1
ATOM 727 C C . TRP A 1 110 ? -10.398 0.476 23.047 1.00 76.12 110 TRP A C 1
ATOM 729 O O . TRP A 1 110 ? -9.391 -0.004 22.512 1.00 76.12 110 TRP A O 1
ATOM 739 N N . THR A 1 111 ? -11.623 0.313 22.554 1.00 75.94 111 THR A N 1
ATOM 740 C CA . THR A 1 111 ? -11.899 -0.424 21.318 1.00 75.94 111 THR A CA 1
ATOM 741 C C . THR A 1 111 ? -12.213 0.547 20.189 1.00 75.94 111 THR A C 1
ATOM 743 O O . THR A 1 111 ? -13.126 1.368 20.312 1.00 75.94 111 THR A O 1
ATOM 746 N N . ALA A 1 112 ? -11.463 0.426 19.092 1.00 82.31 112 ALA A N 1
ATOM 747 C CA . ALA A 1 112 ? -11.710 1.164 17.862 1.00 82.31 112 ALA A CA 1
ATOM 748 C C . ALA A 1 112 ? -12.801 0.465 17.035 1.00 82.31 112 ALA A C 1
ATOM 750 O O . ALA A 1 112 ? -12.816 -0.764 16.941 1.00 82.31 112 ALA A O 1
ATOM 751 N N . TYR A 1 113 ? -13.705 1.225 16.421 1.00 79.25 113 TYR A N 1
ATOM 752 C CA . TYR A 1 113 ? -14.732 0.681 15.529 1.00 79.25 113 TYR A CA 1
ATOM 753 C C . TYR A 1 113 ? -15.133 1.684 14.436 1.00 79.25 113 TYR A C 1
ATOM 755 O O . TYR A 1 113 ? -14.958 2.898 14.576 1.00 79.25 113 TYR A O 1
ATOM 763 N N . CYS A 1 114 ? -15.682 1.152 13.339 1.00 83.50 114 CYS A N 1
ATOM 764 C CA . CYS A 1 114 ? -16.230 1.939 12.235 1.00 83.50 114 CYS A CA 1
ATOM 765 C C . CYS A 1 114 ? -17.720 2.238 12.448 1.00 83.50 114 CYS A C 1
ATOM 767 O O . CYS A 1 114 ? -18.467 1.374 12.913 1.00 83.50 114 CYS A O 1
ATOM 769 N N . GLY A 1 115 ? -18.172 3.410 12.003 1.00 75.75 115 GLY A N 1
ATOM 770 C CA . GLY A 1 115 ? -19.576 3.828 12.054 1.00 75.75 115 GLY A CA 1
ATOM 771 C C . GLY A 1 115 ? -19.869 4.825 13.172 1.00 75.75 115 GLY A C 1
ATOM 772 O O . GLY A 1 115 ? -18.993 5.189 13.941 1.00 75.75 115 GLY A O 1
ATOM 773 N N . ALA A 1 116 ? -21.113 5.292 13.262 1.00 67.94 116 ALA A N 1
ATOM 774 C CA . ALA A 1 116 ? -21.506 6.311 14.233 1.00 67.94 116 ALA A CA 1
ATO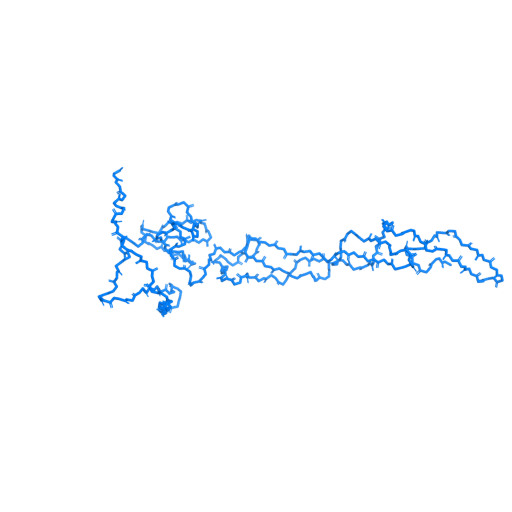M 775 C C . ALA A 1 116 ? -21.813 5.717 15.617 1.00 67.94 116 ALA A C 1
ATOM 777 O O . ALA A 1 116 ? -22.328 4.605 15.730 1.00 67.94 116 ALA A O 1
ATOM 778 N N . SER A 1 117 ? -21.591 6.496 16.678 1.00 63.06 117 SER A N 1
ATOM 779 C CA . SER A 1 117 ? -22.117 6.188 18.011 1.00 63.06 117 SER A CA 1
ATOM 780 C C . SER A 1 117 ? -22.781 7.393 18.642 1.00 63.06 117 SER A C 1
ATOM 782 O O . SER A 1 117 ? -22.264 8.505 18.595 1.00 63.06 117 SER A O 1
ATOM 784 N N . GLY A 1 118 ? -23.939 7.143 19.252 1.00 60.25 118 GLY A N 1
ATOM 785 C CA . GLY A 1 118 ? -24.608 8.091 20.142 1.00 60.25 118 GLY A CA 1
ATOM 786 C C . GLY A 1 118 ? -24.128 7.997 21.593 1.00 60.25 118 GLY A C 1
ATOM 787 O O . GLY A 1 118 ? -24.700 8.649 22.462 1.00 60.25 118 GLY A O 1
ATOM 788 N N . SER A 1 119 ? -23.126 7.162 21.884 1.00 65.44 119 SER A N 1
ATOM 789 C CA . SER A 1 119 ? -22.559 7.048 23.225 1.00 65.44 119 SER A CA 1
ATOM 790 C C . SER A 1 119 ? -21.710 8.272 23.543 1.00 65.44 119 SER A C 1
ATOM 792 O O . SER A 1 119 ? -20.770 8.587 22.820 1.00 65.44 119 SER A O 1
ATOM 794 N N . VAL A 1 120 ? -21.972 8.904 24.687 1.00 65.38 120 VAL A N 1
ATOM 795 C CA . VAL A 1 120 ? -21.115 9.970 25.242 1.00 65.38 120 VAL A CA 1
ATOM 796 C C . VAL A 1 120 ? -19.703 9.487 25.599 1.00 65.38 120 VAL A C 1
ATOM 798 O O . VAL A 1 120 ? -18.832 10.302 25.871 1.00 65.38 120 VAL A O 1
ATOM 801 N N . LYS A 1 121 ? -19.479 8.167 25.598 1.00 68.81 121 LYS A N 1
ATOM 802 C CA . LYS A 1 121 ? -18.182 7.521 25.844 1.00 68.81 121 LYS A CA 1
ATOM 803 C C . LYS A 1 121 ? -17.428 7.175 24.560 1.00 68.81 121 LYS A C 1
ATOM 805 O O . LYS A 1 121 ? -16.386 6.534 24.620 1.00 68.81 121 LYS A O 1
ATOM 810 N N . ALA A 1 122 ? -17.980 7.527 23.401 1.00 74.31 122 ALA A N 1
ATOM 811 C CA . ALA A 1 122 ? -17.307 7.370 22.125 1.00 74.31 122 ALA A CA 1
ATOM 812 C C . ALA A 1 122 ? -16.581 8.668 21.766 1.00 74.31 122 ALA A C 1
ATOM 814 O O . ALA A 1 122 ? -17.213 9.705 21.561 1.00 74.31 122 ALA A O 1
ATO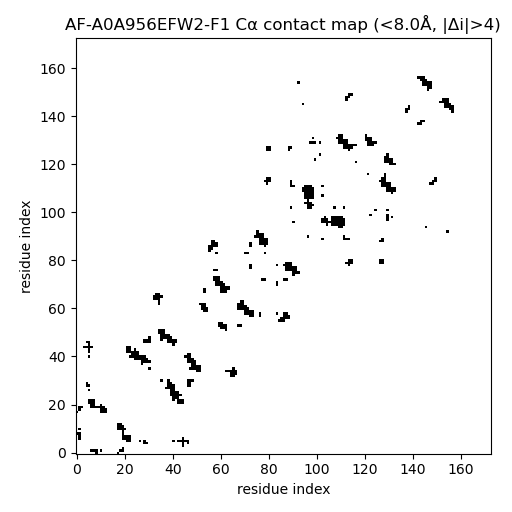M 815 N N . THR A 1 123 ? -15.263 8.599 21.633 1.00 85.38 123 THR A N 1
ATOM 816 C CA . THR A 1 123 ? -14.466 9.677 21.052 1.00 85.38 123 THR A CA 1
ATOM 817 C C . THR A 1 123 ? -14.431 9.502 19.542 1.00 85.38 123 THR A C 1
ATOM 819 O O . THR A 1 123 ? -14.052 8.445 19.041 1.00 85.38 123 THR A O 1
ATOM 822 N N . ASN A 1 124 ? -14.849 10.539 18.820 1.00 89.44 124 ASN A N 1
ATOM 823 C CA . ASN A 1 124 ? -14.829 10.581 17.363 1.00 89.44 124 ASN A CA 1
ATOM 824 C C . ASN A 1 124 ? -13.481 11.123 16.865 1.00 89.44 124 ASN A C 1
ATOM 826 O O . ASN A 1 124 ? -13.126 12.253 17.197 1.00 89.44 124 ASN A O 1
ATOM 830 N N . PHE A 1 125 ? -12.778 10.353 16.035 1.00 90.81 125 PHE A N 1
ATOM 831 C CA . PHE A 1 125 ? -11.521 10.748 15.386 1.00 90.81 125 PHE A CA 1
ATOM 832 C C . PHE A 1 125 ? -11.709 11.161 13.916 1.00 90.81 125 PHE A C 1
ATOM 834 O O . PHE A 1 125 ? -10.749 11.280 13.162 1.00 90.81 125 PHE A O 1
ATOM 841 N N . GLY A 1 126 ? -12.953 11.410 13.509 1.00 91.38 126 GLY A N 1
ATOM 842 C CA . GLY A 1 126 ? -13.354 11.820 12.167 1.00 91.38 126 GLY A CA 1
ATOM 843 C C . GLY A 1 126 ? -13.771 10.626 11.321 1.00 91.38 126 GLY A C 1
ATOM 844 O O . GLY A 1 126 ? -14.914 10.564 10.876 1.00 91.38 126 GLY A O 1
ATOM 845 N N . THR A 1 127 ? -12.857 9.679 11.138 1.00 90.19 127 THR A N 1
ATOM 846 C CA . THR A 1 127 ? -13.039 8.530 10.238 1.00 90.19 127 THR A CA 1
ATOM 847 C C . THR A 1 127 ? -13.345 7.229 10.990 1.00 90.19 127 THR A C 1
ATOM 849 O O . THR A 1 127 ? -13.962 6.315 10.454 1.00 90.19 127 THR A O 1
ATOM 852 N N . TYR A 1 128 ? -13.002 7.168 12.277 1.00 89.12 128 TYR A N 1
ATOM 853 C CA . TYR A 1 128 ? -13.322 6.073 13.188 1.00 89.12 128 TYR A CA 1
ATOM 854 C C . TYR A 1 128 ? -13.615 6.608 14.589 1.00 89.12 128 TYR A C 1
ATOM 856 O O . TYR A 1 128 ? -13.414 7.787 14.892 1.00 89.12 128 TYR A O 1
ATOM 864 N N . TYR A 1 129 ? -14.080 5.723 15.461 1.00 84.94 129 TYR A N 1
ATOM 865 C CA . TYR A 1 129 ? -14.373 6.052 16.845 1.00 84.94 129 TYR A CA 1
ATOM 866 C C . TYR A 1 129 ? -13.637 5.117 17.785 1.00 84.94 129 TYR A C 1
ATOM 868 O O . TYR A 1 129 ? -13.391 3.955 17.459 1.00 84.94 129 TYR A O 1
ATOM 876 N N . CYS A 1 130 ? -13.365 5.617 18.983 1.00 83.00 130 CYS A N 1
ATOM 877 C CA . CYS A 1 130 ? -12.900 4.814 20.099 1.00 83.00 130 CYS A CA 1
ATOM 878 C C . CYS A 1 130 ? -13.873 4.916 21.247 1.00 83.00 130 CYS A C 1
ATOM 880 O O . CYS A 1 130 ? -14.200 6.015 21.691 1.00 83.00 130 CYS A O 1
ATOM 882 N N . VAL A 1 131 ? -14.344 3.767 21.716 1.00 75.19 131 VAL A N 1
ATOM 883 C CA . VAL A 1 131 ? -15.254 3.712 22.852 1.00 75.19 131 VAL A CA 1
ATOM 884 C C . VAL A 1 131 ? -14.474 3.393 24.114 1.00 75.19 131 VAL A C 1
ATOM 886 O O . VAL A 1 131 ? -13.790 2.367 24.193 1.00 75.19 131 VAL A O 1
ATOM 889 N N . ASP A 1 132 ? -14.615 4.271 25.102 1.00 69.25 132 ASP A N 1
ATOM 890 C CA . ASP A 1 132 ? -14.223 3.977 26.468 1.00 69.25 132 ASP A CA 1
ATOM 891 C C . ASP A 1 132 ? -15.205 2.951 27.033 1.00 69.25 132 ASP A C 1
ATOM 893 O O . ASP A 1 132 ? -16.328 3.260 27.458 1.00 69.25 132 ASP A O 1
ATOM 897 N N . CYS A 1 133 ? -14.794 1.689 26.987 1.00 53.53 133 CYS A N 1
ATOM 898 C CA . CYS A 1 133 ? -15.427 0.663 27.783 1.00 53.53 133 CYS A CA 1
ATOM 899 C C . CYS A 1 133 ? -15.046 0.939 29.239 1.00 53.53 133 CYS A C 1
ATOM 901 O O . CYS A 1 133 ? -14.093 0.357 29.748 1.00 53.53 133 CYS A O 1
ATOM 903 N N . GLU A 1 134 ? -15.855 1.770 29.911 1.00 44.19 134 GLU A N 1
ATOM 904 C CA . GLU A 1 134 ? -15.764 2.114 31.347 1.00 44.19 134 GLU A CA 1
ATOM 905 C C . GLU A 1 134 ? -15.603 0.869 32.242 1.00 44.19 134 GLU A C 1
ATOM 907 O O . GLU A 1 134 ? -15.178 0.948 33.386 1.00 44.19 134 GLU A O 1
ATOM 912 N N . ASN A 1 135 ? -15.936 -0.294 31.678 1.00 40.69 135 ASN A N 1
ATOM 913 C CA . ASN A 1 135 ? -15.634 -1.605 32.182 1.00 40.69 135 ASN A CA 1
ATOM 914 C C . ASN A 1 135 ? -15.202 -2.537 31.032 1.00 40.69 135 ASN A C 1
ATOM 916 O O . ASN A 1 135 ? -16.052 -3.167 30.396 1.00 40.69 135 ASN 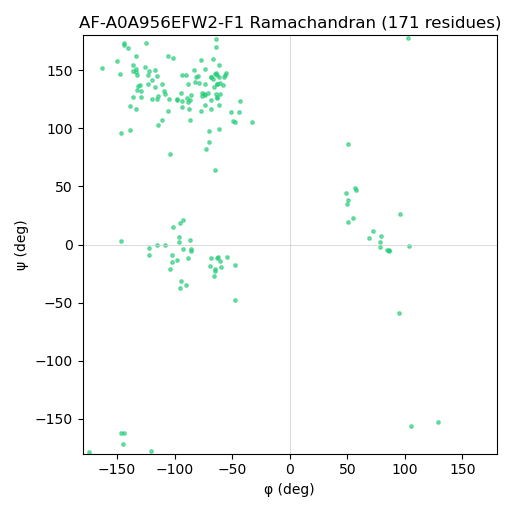A O 1
ATOM 920 N N . CYS A 1 136 ? -13.900 -2.747 30.827 1.00 41.47 136 CYS A N 1
ATOM 921 C CA . CYS A 1 136 ? -13.405 -4.052 30.365 1.00 41.47 136 CYS A CA 1
ATOM 922 C C . CYS A 1 136 ? -13.694 -5.087 31.469 1.00 41.47 136 CYS A C 1
ATOM 924 O O . CYS A 1 136 ? -12.797 -5.614 32.121 1.00 41.47 136 CYS A O 1
ATOM 926 N N . HIS A 1 137 ? -14.973 -5.337 31.757 1.00 38.31 137 HIS A N 1
ATOM 927 C CA . HIS A 1 137 ? -15.360 -6.407 32.652 1.00 38.31 137 HIS A CA 1
ATOM 928 C C . HIS A 1 137 ? -15.032 -7.714 31.951 1.00 38.31 137 HIS A C 1
ATOM 930 O O . HIS A 1 137 ? -15.537 -7.997 30.863 1.00 38.31 137 HIS A O 1
ATOM 936 N N . SER A 1 138 ? -14.240 -8.549 32.622 1.00 34.22 138 SER A N 1
ATOM 937 C CA . SER A 1 138 ? -14.347 -9.984 32.423 1.00 34.22 138 SER A CA 1
ATOM 938 C C . SER A 1 138 ? -15.844 -10.337 32.392 1.00 34.22 138 SER A C 1
ATOM 940 O O . SER A 1 138 ? -16.533 -10.040 33.379 1.00 34.22 138 SER A O 1
ATOM 942 N N . PRO A 1 139 ? -16.394 -10.974 31.345 1.00 35.50 139 PRO A N 1
ATOM 943 C CA . PRO A 1 139 ? -17.617 -11.728 31.555 1.00 35.50 139 PRO A CA 1
ATOM 944 C C . PRO A 1 139 ? -17.333 -12.719 32.686 1.00 35.50 139 PRO A C 1
ATOM 946 O O . PRO A 1 139 ? -16.186 -13.146 32.866 1.00 35.50 139 PRO A O 1
ATOM 949 N N . GLN A 1 140 ? -18.352 -13.028 33.490 1.00 38.44 140 GLN A N 1
ATOM 950 C CA . GLN A 1 140 ? -18.205 -13.941 34.620 1.00 38.44 140 GLN A CA 1
ATOM 951 C C . GLN A 1 140 ? -17.384 -15.172 34.205 1.00 38.44 140 GLN A C 1
ATOM 953 O O . GLN A 1 140 ? -17.784 -15.930 33.329 1.00 38.44 140 GLN A O 1
ATOM 958 N N . GLN A 1 141 ? -16.198 -15.287 34.810 1.00 36.03 141 GLN A N 1
ATOM 959 C CA . GLN A 1 141 ? -15.152 -16.270 34.522 1.00 36.03 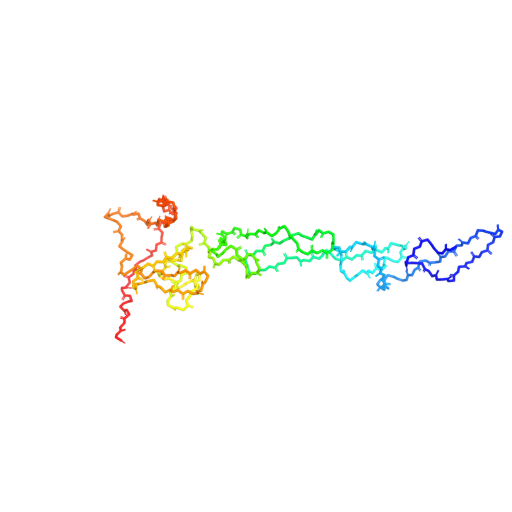141 GLN A CA 1
ATOM 960 C C . G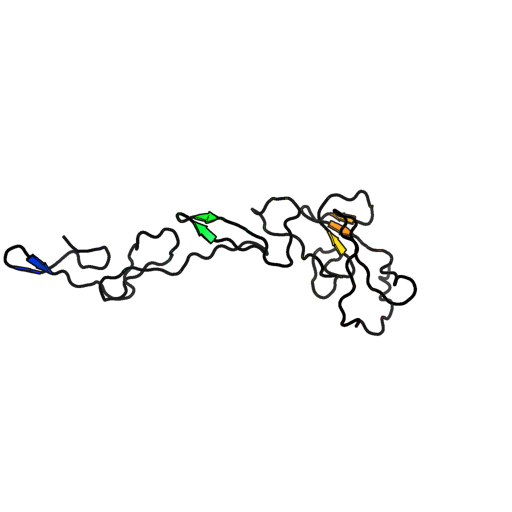LN A 1 141 ? -14.744 -16.412 33.037 1.00 36.03 141 GLN A C 1
ATOM 962 O O . GLN A 1 141 ? -15.122 -17.350 32.338 1.00 36.03 141 GLN A O 1
ATOM 967 N N . GLY A 1 142 ? -13.802 -15.558 32.620 1.00 39.41 142 GLY A N 1
ATOM 968 C CA . GLY A 1 142 ? -12.619 -16.041 31.892 1.00 39.41 142 GLY A CA 1
ATOM 969 C C . GLY A 1 142 ? -12.633 -16.011 30.362 1.00 39.41 142 GLY A C 1
ATOM 970 O O . GLY A 1 142 ? -11.907 -16.797 29.757 1.00 39.41 142 GLY A O 1
ATOM 971 N N . LYS A 1 143 ? -13.398 -15.130 29.704 1.00 38.56 143 LYS A N 1
ATOM 972 C CA . LYS A 1 143 ? -13.302 -14.950 28.240 1.00 38.56 143 LYS A CA 1
ATOM 973 C C . LYS A 1 143 ? -13.237 -13.474 27.860 1.00 38.56 143 LYS A C 1
ATOM 975 O O . LYS A 1 143 ? -14.192 -12.758 28.089 1.00 38.56 143 LYS A O 1
ATOM 980 N N . ILE A 1 144 ? -12.147 -13.007 27.256 1.00 41.81 144 ILE A N 1
ATOM 981 C CA . ILE A 1 144 ? -12.143 -11.692 26.591 1.00 41.81 144 ILE A CA 1
ATOM 982 C C . ILE A 1 144 ? -13.162 -11.773 25.441 1.00 41.81 144 ILE A C 1
ATOM 984 O O . ILE A 1 144 ? -13.109 -12.713 24.651 1.00 41.81 144 ILE A O 1
ATOM 988 N N . GLN A 1 145 ? -14.123 -10.853 25.370 1.00 44.09 145 GLN A N 1
ATOM 989 C CA . GLN A 1 145 ? -15.101 -10.799 24.281 1.00 44.09 145 GLN A CA 1
ATOM 990 C C . GLN A 1 145 ? -15.137 -9.384 23.714 1.00 44.09 145 GLN A C 1
ATOM 992 O O . GLN A 1 145 ? -15.245 -8.421 24.468 1.00 44.09 145 GLN A O 1
ATOM 997 N N . TRP A 1 146 ? -15.070 -9.267 22.391 1.00 51.09 146 TRP A N 1
ATOM 998 C CA . TRP A 1 146 ? -15.393 -8.040 21.669 1.00 51.09 146 TRP A CA 1
ATOM 999 C C . TRP A 1 146 ? -16.502 -8.333 20.656 1.00 51.09 146 TRP A C 1
ATOM 1001 O O . TRP A 1 146 ? -16.616 -9.460 20.160 1.00 51.09 146 TRP A O 1
ATOM 1011 N N . CYS A 1 147 ? -17.334 -7.330 20.383 1.00 40.38 147 CYS A N 1
ATOM 1012 C CA . CYS A 1 147 ? -18.408 -7.400 19.400 1.00 40.38 147 CYS A CA 1
ATOM 1013 C C . CYS A 1 147 ? -18.086 -6.508 18.196 1.00 40.38 147 CYS A C 1
ATOM 1015 O O . CYS A 1 147 ? -17.598 -5.386 18.343 1.00 40.38 147 CYS A O 1
ATOM 1017 N N . ASP A 1 148 ? -18.363 -7.002 16.993 1.00 42.47 148 ASP A N 1
ATOM 1018 C CA . ASP A 1 148 ? -18.468 -6.155 15.812 1.00 42.47 148 ASP A CA 1
ATOM 1019 C C . ASP A 1 148 ? -19.727 -5.287 15.964 1.00 42.47 148 ASP A C 1
ATOM 1021 O O . ASP A 1 148 ? -20.841 -5.801 16.013 1.00 42.47 148 ASP A O 1
ATOM 1025 N N . HIS A 1 149 ? -19.582 -3.965 16.039 1.00 41.12 149 HIS A N 1
ATOM 1026 C CA . HIS A 1 149 ? -20.734 -3.069 16.186 1.00 41.12 149 HIS A CA 1
ATOM 1027 C C . HIS A 1 149 ? -21.627 -2.998 14.931 1.00 41.12 149 HIS A C 1
ATOM 1029 O O . HIS A 1 149 ? -22.778 -2.572 15.024 1.00 41.12 149 HIS A O 1
ATOM 1035 N N . SER A 1 150 ? -21.113 -3.409 13.769 1.00 37.84 150 SER A N 1
ATOM 1036 C CA . SER A 1 150 ? -21.830 -3.420 12.492 1.00 37.84 150 SER A CA 1
ATOM 1037 C C . SER A 1 150 ? -22.578 -4.728 12.230 1.00 37.84 150 SER A C 1
ATOM 1039 O O . SER A 1 150 ? -23.678 -4.684 11.683 1.00 37.84 150 SER A O 1
ATOM 1041 N N . SER A 1 151 ? -22.040 -5.876 12.655 1.00 41.22 151 SER A N 1
ATOM 1042 C CA . SER A 1 151 ? -22.713 -7.179 12.510 1.00 41.22 151 SER A CA 1
ATOM 1043 C C . SER A 1 151 ? -23.357 -7.696 13.801 1.00 41.22 151 SER A C 1
ATOM 1045 O O . SER A 1 151 ? -24.186 -8.603 13.753 1.00 41.22 151 SER A O 1
ATOM 1047 N N . GLY A 1 152 ? -23.005 -7.132 14.959 1.00 40.03 152 GLY A N 1
ATOM 1048 C CA . GLY A 1 152 ? -23.391 -7.645 16.275 1.00 40.03 152 GLY A CA 1
ATOM 1049 C C . GLY A 1 152 ? -22.725 -8.979 16.631 1.00 40.03 152 GLY A C 1
ATOM 1050 O O . GLY A 1 152 ? -23.072 -9.578 17.650 1.00 40.03 152 GLY A O 1
ATOM 1051 N N . GLU A 1 153 ? -21.799 -9.467 15.800 1.00 42.59 153 GLU A N 1
ATOM 1052 C CA . GLU A 1 153 ? -21.140 -10.751 16.005 1.00 42.59 153 GLU A CA 1
ATOM 1053 C C . GLU A 1 153 ? -20.040 -10.655 17.061 1.00 42.59 153 GLU A C 1
ATOM 1055 O O . GLU A 1 153 ? -19.264 -9.701 17.118 1.00 42.59 153 GLU A O 1
ATOM 1060 N N . TRP A 1 154 ? -19.976 -11.680 17.908 1.00 45.50 154 TRP A N 1
ATOM 1061 C CA . TRP A 1 154 ? -18.974 -11.811 18.955 1.00 45.50 154 TRP A CA 1
ATOM 1062 C C . TRP A 1 154 ? -17.802 -12.644 18.454 1.00 45.50 154 TRP A C 1
ATOM 1064 O O . TRP A 1 154 ? -17.995 -13.760 17.970 1.00 45.50 154 TRP A O 1
ATOM 1074 N N . PHE A 1 155 ? -16.583 -12.148 18.637 1.00 44.47 155 PHE A N 1
ATOM 1075 C CA . PHE A 1 155 ? -15.383 -12.902 18.289 1.00 44.47 155 PHE A CA 1
ATOM 1076 C C . PHE A 1 155 ? -14.843 -13.675 19.491 1.00 44.47 155 PHE A C 1
ATOM 1078 O O . PHE A 1 155 ? -14.932 -13.242 20.644 1.00 44.47 155 PHE A O 1
ATOM 1085 N N . THR A 1 156 ? -14.284 -14.853 19.220 1.00 43.53 156 THR A N 1
ATOM 1086 C CA . THR A 1 156 ? -13.666 -15.693 20.246 1.00 43.53 156 THR A CA 1
ATOM 1087 C C . THR A 1 156 ? -12.327 -15.108 20.701 1.00 43.53 156 THR A C 1
ATOM 1089 O O . THR A 1 156 ? -11.540 -14.699 19.846 1.00 43.53 156 THR A O 1
ATOM 1092 N N . PRO A 1 157 ? -12.027 -15.126 22.014 1.00 43.19 157 PRO A N 1
ATOM 1093 C CA . PRO A 1 157 ? -10.743 -14.668 22.536 1.00 43.19 157 PRO A CA 1
ATOM 1094 C C . PRO A 1 157 ? -9.567 -15.419 21.894 1.00 43.19 157 PRO A C 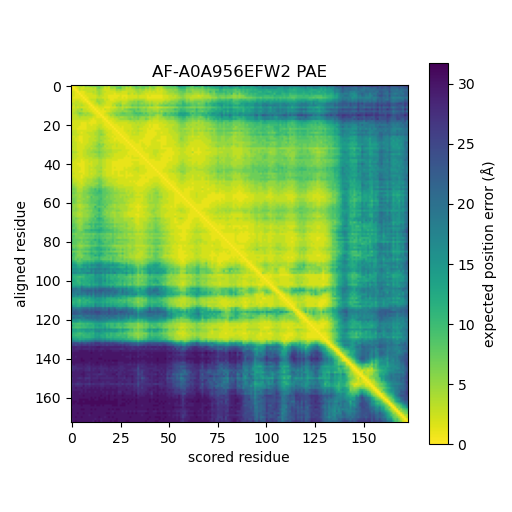1
ATOM 1096 O O . PRO A 1 157 ? -9.696 -16.620 21.626 1.00 43.19 157 PRO A O 1
ATOM 1099 N N . PRO A 1 158 ? -8.415 -14.756 21.681 1.00 42.62 158 PRO A N 1
ATOM 1100 C CA . PRO A 1 158 ? -7.213 -15.433 21.222 1.00 42.62 158 PRO A CA 1
ATOM 1101 C C . PRO A 1 158 ? -6.751 -16.460 22.269 1.00 42.62 158 PRO A C 1
ATOM 1103 O O . PRO A 1 158 ? -6.953 -16.297 23.476 1.00 42.62 158 PRO A O 1
ATOM 1106 N N . ALA A 1 159 ? -6.187 -17.567 21.782 1.00 41.97 159 ALA A N 1
ATOM 1107 C CA . ALA A 1 159 ? -5.907 -18.769 22.571 1.00 41.97 159 ALA A CA 1
ATOM 1108 C C . ALA A 1 159 ? -4.809 -18.593 23.638 1.00 41.97 159 ALA A C 1
ATOM 1110 O O . ALA A 1 159 ? -4.635 -19.473 24.479 1.00 41.97 159 ALA A O 1
ATOM 1111 N N . ASP A 1 160 ? -4.063 -17.491 23.606 1.00 44.50 160 ASP A N 1
ATOM 1112 C CA . ASP A 1 160 ? -2.920 -17.234 24.478 1.00 44.50 160 ASP A CA 1
ATOM 1113 C C . ASP A 1 160 ? -3.278 -16.554 25.803 1.00 44.50 160 ASP A C 1
ATOM 1115 O O . ASP A 1 160 ? -2.444 -16.577 26.702 1.00 44.50 160 ASP A O 1
ATOM 1119 N N . GLY A 1 161 ? -4.506 -16.047 25.980 1.00 43.69 161 GLY A N 1
ATOM 1120 C CA . GLY A 1 161 ? -5.138 -15.837 27.295 1.00 43.69 161 GLY A CA 1
ATOM 1121 C C . GLY A 1 161 ? -4.323 -15.079 28.355 1.00 43.69 161 GLY A C 1
ATOM 1122 O O . GLY A 1 161 ? -4.623 -15.193 29.544 1.00 43.69 161 GLY A O 1
ATOM 1123 N N . ALA A 1 162 ? -3.299 -14.325 27.965 1.00 32.50 162 ALA A N 1
ATOM 1124 C CA . ALA A 1 162 ? -2.367 -13.712 28.889 1.00 32.50 162 ALA A CA 1
ATOM 1125 C C . ALA A 1 162 ? -2.546 -12.201 28.884 1.00 32.50 162 ALA A C 1
ATOM 1127 O O . ALA A 1 162 ? -2.075 -11.494 27.997 1.00 32.50 162 ALA A O 1
ATOM 1128 N N . CYS A 1 163 ? -3.123 -11.695 29.966 1.00 31.95 163 CYS A N 1
ATOM 1129 C CA . CYS A 1 163 ? -2.508 -10.546 30.596 1.00 31.95 163 CYS A CA 1
ATOM 1130 C C . CYS A 1 163 ? -2.420 -10.758 32.099 1.00 31.95 163 CYS A C 1
ATOM 1132 O O . CYS A 1 163 ? -3.351 -11.237 32.747 1.00 31.95 163 CYS A O 1
ATOM 1134 N N . GLY A 1 164 ? -1.220 -10.460 32.592 1.00 31.58 164 GLY A N 1
ATOM 1135 C CA . GLY A 1 164 ? -0.808 -10.625 33.968 1.00 31.58 164 GLY A CA 1
ATOM 1136 C C . GLY A 1 164 ? -1.581 -9.743 34.937 1.00 31.58 164 GLY A C 1
ATOM 1137 O O . GLY A 1 164 ? -2.418 -8.930 34.568 1.00 31.58 164 GLY A O 1
ATOM 1138 N N . SER A 1 165 ? -1.259 -9.941 36.208 1.00 28.69 165 SER A N 1
ATOM 1139 C CA . SER A 1 165 ? -1.661 -9.126 37.350 1.00 28.69 165 SER A CA 1
ATOM 1140 C C . SER A 1 165 ? -1.814 -7.639 37.008 1.00 28.69 165 SER A C 1
ATOM 1142 O O . SER A 1 165 ? -0.818 -6.926 36.868 1.00 28.69 165 SER A O 1
ATOM 1144 N N . TYR A 1 166 ? -3.056 -7.171 36.916 1.00 33.22 166 TYR A N 1
ATOM 1145 C CA . TYR A 1 166 ? -3.367 -5.754 36.826 1.00 33.22 166 TYR A CA 1
ATOM 1146 C C . TYR A 1 166 ? -3.482 -5.180 38.235 1.00 33.22 166 TYR A C 1
ATOM 1148 O O . TYR A 1 166 ? -4.341 -5.573 39.021 1.00 33.22 166 TYR A O 1
ATOM 1156 N N . LEU A 1 167 ? -2.591 -4.244 38.549 1.00 23.89 167 LEU A N 1
ATOM 1157 C CA . LEU A 1 167 ? -2.943 -3.147 39.435 1.00 23.89 167 LEU A CA 1
ATOM 1158 C C . LEU A 1 167 ? -3.899 -2.262 38.642 1.00 23.89 167 LEU A C 1
ATOM 1160 O O . LEU A 1 167 ? -3.573 -1.897 37.509 1.00 23.89 167 LEU A O 1
ATOM 1164 N N . ASP A 1 168 ? -5.039 -1.911 39.231 1.00 28.56 168 ASP A N 1
ATOM 1165 C CA . ASP A 1 168 ? -5.850 -0.798 38.757 1.00 28.56 168 ASP A CA 1
ATOM 1166 C C . ASP A 1 168 ? -4.918 0.402 38.574 1.00 28.56 168 ASP A C 1
ATOM 1168 O O . ASP A 1 168 ? -4.489 1.033 39.546 1.00 28.56 168 ASP A O 1
ATOM 1172 N N . LYS A 1 169 ? -4.592 0.759 37.329 1.00 27.36 169 LYS A N 1
ATOM 1173 C CA . LYS A 1 169 ? -4.292 2.158 37.060 1.00 27.36 169 LYS A CA 1
ATOM 1174 C C . LYS A 1 169 ? -5.631 2.867 37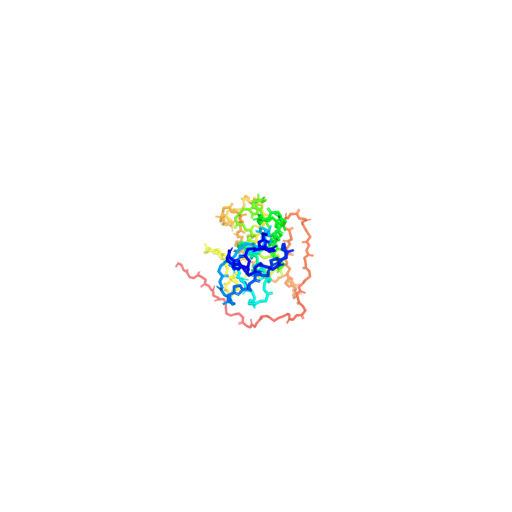.111 1.00 27.36 169 LYS A C 1
ATOM 1176 O O . LYS A 1 169 ? -6.268 3.108 36.096 1.00 27.36 169 LYS A O 1
ATOM 1181 N N . VAL A 1 170 ? -6.037 3.173 38.340 1.00 28.14 170 VAL A N 1
ATOM 1182 C CA . VAL A 1 170 ? -6.926 4.284 38.633 1.00 28.14 170 VAL A CA 1
ATOM 1183 C C . VAL A 1 170 ? -6.348 5.470 37.868 1.00 28.14 170 VAL A C 1
ATOM 1185 O O . VAL A 1 170 ? -5.284 5.986 38.220 1.00 28.14 170 VAL A O 1
ATOM 1188 N N . CYS A 1 171 ? -6.995 5.854 36.771 1.00 28.72 171 CYS A N 1
ATOM 1189 C CA . CYS A 1 171 ? -6.819 7.181 36.212 1.00 28.72 171 CYS A CA 1
ATOM 1190 C C . CYS A 1 171 ? -7.290 8.140 37.311 1.00 28.72 171 CYS A C 1
ATOM 1192 O O . CYS A 1 171 ? -8.482 8.240 37.591 1.00 28.72 171 CYS A O 1
ATOM 1194 N N . GLY A 1 172 ? -6.324 8.698 38.044 1.00 22.50 172 GLY A N 1
ATOM 1195 C CA . GLY A 1 172 ? -6.565 9.682 39.096 1.00 22.50 172 GLY A CA 1
ATOM 1196 C C . GLY A 1 172 ? -7.169 10.978 38.535 1.00 22.50 172 GLY A C 1
ATOM 1197 O O . GLY A 1 172 ? -7.224 11.122 37.314 1.00 22.50 172 GLY A O 1
ATOM 1198 N N . PRO A 1 173 ? -7.633 11.877 39.425 1.00 34.09 173 PRO A N 1
ATOM 1199 C CA . PRO A 1 173 ? -8.453 13.043 39.083 1.00 34.09 173 PRO A CA 1
ATOM 1200 C C . PRO A 1 173 ? -7.820 13.986 38.058 1.00 34.09 173 PRO A C 1
ATOM 1202 O O . PRO A 1 173 ? -6.572 14.102 38.045 1.00 34.09 173 PRO A O 1
#

Solvent-accessible surface area (backbone atoms only — not comparable to full-atom values): 10505 Å² total; per-residue (Å²): 130,58,95,46,73,21,30,34,93,67,56,57,68,57,98,88,49,68,50,48,54,48,34,57,59,72,40,76,42,71,63,83,54,56,40,40,41,82,24,21,15,69,41,79,40,48,48,47,45,48,76,50,83,31,76,48,51,52,23,40,36,42,56,53,98,45,38,73,36,82,70,43,53,40,86,56,30,38,62,43,72,77,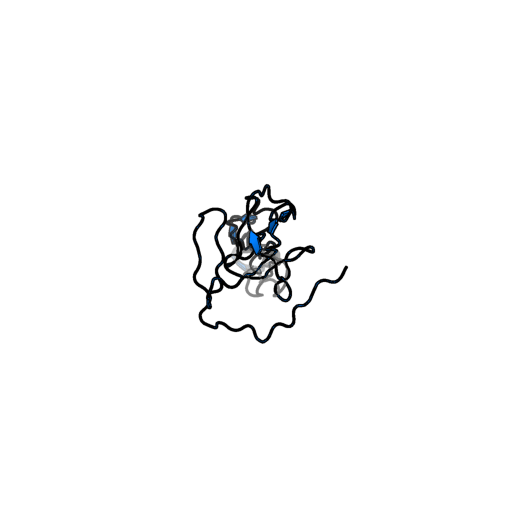50,70,88,74,20,25,75,42,60,57,96,56,78,33,30,8,48,100,90,40,81,30,88,88,77,22,74,12,47,63,47,61,62,90,74,92,51,93,50,46,50,76,72,85,52,39,28,29,34,60,54,94,63,84,62,69,48,90,85,83,50,65,73,54,66,42,87,83,78,69,48,71,51,80,54,68,93,74,82,78,76,75,92,75,73,83,78,69,82,70,138

Sequence (173 aa):
MPPGTCYSAQGECVDGACVYPPKGAGEACDDGDGCTVEDVCDGAGGCGGAAKTCSKPHATGTCVDGACGQWKCVAPWKDCDGDIGNGCEIPVGVPNQCDAGGLNSSSGCWTAYCGASGSVKATNFGTYYCVDCENCHSPQQGKIQWCDHSSGEWFTPPADGACGSYLDKVCGP

Mean predicted aligned error: 11.72 Å